Protein AF-A0A0Q7QJJ9-F1 (afdb_monomer_lite)

Radius of gyration: 17.09 Å; chains: 1; bounding box: 32×38×50 Å

Secondary structure (DSSP, 8-state):
-----TT-HHHHHHHHHHHHHHHHHHHHHHHTTT-HHHHHHHHHHSPPPPHHHHHHHHHTS----------

Structure (mmCIF, N/CA/C/O backbone):
data_AF-A0A0Q7QJJ9-F1
#
_entry.id   AF-A0A0Q7QJJ9-F1
#
loop_
_atom_site.group_PDB
_atom_site.id
_atom_site.type_symbol
_atom_site.label_atom_id
_atom_site.label_alt_id
_atom_site.label_comp_id
_atom_site.label_asym_id
_atom_site.label_entity_id
_atom_site.label_seq_id
_atom_site.pdbx_PDB_ins_code
_atom_site.Cartn_x
_atom_site.Cartn_y
_atom_site.Cartn_z
_atom_site.occupancy
_atom_site.B_iso_or_equiv
_atom_site.auth_seq_id
_atom_site.auth_comp_id
_atom_site.auth_asym_id
_atom_site.auth_atom_id
_atom_site.pdbx_PDB_model_num
ATOM 1 N N . MET A 1 1 ? 20.099 -18.182 -17.988 1.00 51.75 1 MET A N 1
ATOM 2 C CA . MET A 1 1 ? 19.492 -17.172 -17.093 1.00 51.75 1 MET A CA 1
ATOM 3 C C . MET A 1 1 ? 19.775 -15.791 -17.664 1.00 51.75 1 MET A C 1
ATOM 5 O O . MET A 1 1 ? 20.899 -15.312 -17.578 1.00 51.75 1 MET A O 1
ATOM 9 N N . THR A 1 2 ? 18.804 -15.189 -18.345 1.00 57.91 2 THR A N 1
ATOM 10 C CA . THR A 1 2 ? 18.914 -13.828 -18.885 1.00 57.91 2 THR A CA 1
ATOM 11 C C . THR A 1 2 ? 18.987 -12.843 -17.718 1.00 57.91 2 THR A C 1
ATOM 13 O O . THR A 1 2 ? 18.051 -12.731 -16.932 1.00 57.91 2 THR A O 1
ATOM 16 N N . LYS A 1 3 ? 20.132 -12.171 -17.548 1.00 62.22 3 LYS A N 1
ATOM 17 C CA . LYS A 1 3 ? 20.325 -11.167 -16.491 1.00 62.22 3 LYS A CA 1
ATOM 18 C C . LYS A 1 3 ? 19.284 -10.056 -16.676 1.00 62.22 3 LYS A C 1
ATOM 20 O O . LYS A 1 3 ? 19.283 -9.396 -17.714 1.00 62.22 3 LYS A O 1
ATOM 25 N N . CYS A 1 4 ? 18.405 -9.855 -15.693 1.00 68.12 4 CYS A N 1
ATOM 26 C CA . CYS A 1 4 ? 17.461 -8.735 -15.700 1.00 68.12 4 CYS A CA 1
ATOM 27 C C . CYS A 1 4 ? 18.269 -7.430 -15.656 1.00 68.12 4 CYS A C 1
ATOM 29 O O . CYS A 1 4 ? 18.897 -7.127 -14.640 1.00 68.12 4 CYS A O 1
ATOM 31 N N . LYS A 1 5 ? 18.307 -6.702 -16.777 1.00 70.69 5 LYS A N 1
ATOM 32 C CA . LYS A 1 5 ? 18.911 -5.363 -16.867 1.00 70.69 5 LYS A CA 1
ATOM 33 C C . LYS A 1 5 ? 18.118 -4.372 -16.007 1.00 70.69 5 LYS A C 1
ATOM 35 O O . LYS A 1 5 ? 16.973 -4.656 -15.677 1.00 70.69 5 LYS A O 1
ATOM 40 N N . ALA A 1 6 ? 18.712 -3.232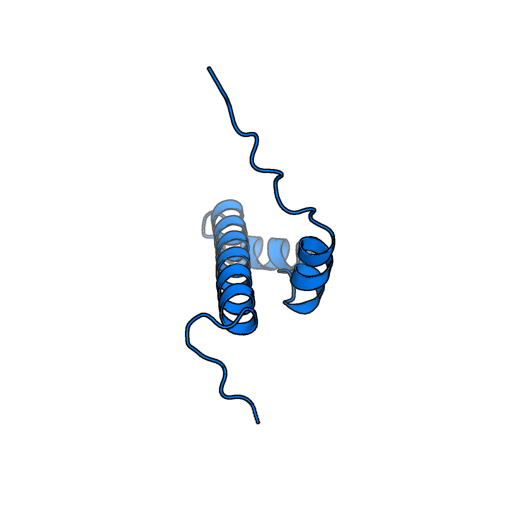 -15.652 1.00 63.22 6 ALA A N 1
ATOM 41 C CA . ALA A 1 6 ? 18.068 -2.208 -14.819 1.00 63.22 6 ALA A CA 1
ATOM 42 C C . ALA A 1 6 ? 16.668 -1.808 -15.333 1.00 63.22 6 ALA A C 1
ATOM 44 O O . ALA A 1 6 ? 15.742 -1.737 -14.531 1.00 63.22 6 ALA A O 1
ATOM 45 N N . ASP A 1 7 ? 16.497 -1.731 -16.656 1.00 67.19 7 ASP A N 1
ATOM 46 C CA . ASP A 1 7 ? 15.229 -1.373 -17.313 1.00 67.19 7 ASP A CA 1
ATOM 47 C C . ASP A 1 7 ? 14.418 -2.583 -17.806 1.00 67.19 7 ASP A C 1
ATOM 49 O O . ASP A 1 7 ? 13.569 -2.467 -18.690 1.00 67.19 7 ASP A O 1
ATOM 53 N N . CYS A 1 8 ? 14.680 -3.790 -17.289 1.00 82.75 8 CYS A N 1
ATOM 54 C CA . CYS A 1 8 ? 13.853 -4.939 -17.648 1.00 82.75 8 CYS A CA 1
ATOM 55 C C . CYS A 1 8 ? 12.399 -4.695 -17.201 1.00 82.75 8 CYS A C 1
ATOM 57 O O . CYS A 1 8 ? 12.155 -4.219 -16.092 1.00 82.75 8 CYS A O 1
ATOM 59 N N . LEU A 1 9 ? 11.427 -5.097 -18.029 1.00 81.81 9 LEU A N 1
ATOM 60 C CA . LEU A 1 9 ? 9.988 -4.952 -17.749 1.00 81.81 9 LEU A CA 1
ATOM 61 C C . LEU A 1 9 ? 9.591 -5.460 -16.353 1.00 81.81 9 LEU A C 1
ATOM 63 O O . LEU A 1 9 ? 8.706 -4.904 -15.713 1.00 81.81 9 LEU A O 1
ATOM 67 N N . HIS A 1 10 ? 10.268 -6.503 -15.869 1.00 83.12 10 HIS A N 1
ATOM 68 C CA . HIS A 1 10 ? 10.099 -7.008 -14.511 1.00 83.12 10 HIS A CA 1
ATOM 69 C C . HIS A 1 10 ? 10.391 -5.925 -13.464 1.00 83.12 10 HIS A C 1
ATOM 71 O O . HIS A 1 10 ? 9.555 -5.690 -12.601 1.00 83.12 10 HIS A O 1
ATOM 77 N N . AR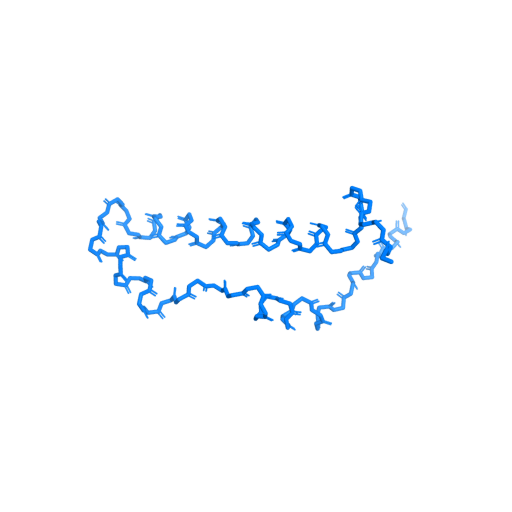G A 1 11 ? 11.553 -5.261 -13.527 1.00 84.62 11 ARG A N 1
ATOM 78 C CA . ARG A 1 11 ? 11.940 -4.226 -12.555 1.00 84.62 11 ARG A CA 1
ATOM 79 C C . ARG A 1 11 ? 11.002 -3.029 -12.600 1.00 84.62 11 ARG A C 1
ATOM 81 O O . ARG A 1 11 ? 10.620 -2.553 -11.540 1.00 84.62 11 ARG A O 1
ATOM 88 N N . ARG A 1 12 ? 10.584 -2.609 -13.800 1.00 86.94 12 ARG A N 1
ATOM 89 C CA . ARG A 1 12 ? 9.563 -1.564 -13.963 1.00 86.94 12 ARG A CA 1
ATOM 90 C C . ARG A 1 12 ? 8.272 -1.949 -13.243 1.00 86.94 12 ARG A C 1
ATOM 92 O O . ARG A 1 12 ? 7.826 -1.220 -12.377 1.00 86.94 12 ARG A O 1
ATOM 99 N N . ARG A 1 13 ? 7.751 -3.152 -13.499 1.00 89.00 13 ARG A N 1
ATOM 100 C CA . ARG A 1 13 ? 6.536 -3.652 -12.836 1.00 89.00 13 ARG A CA 1
ATOM 101 C C . ARG A 1 13 ? 6.670 -3.763 -11.319 1.00 89.00 13 ARG A C 1
ATOM 103 O O . ARG A 1 13 ? 5.719 -3.480 -10.609 1.00 89.00 13 ARG A O 1
ATOM 110 N N . VAL A 1 14 ? 7.829 -4.187 -10.820 1.00 90.19 14 VAL A N 1
ATOM 111 C CA . VAL A 1 14 ? 8.080 -4.242 -9.373 1.00 90.19 14 VAL A CA 1
ATOM 112 C C . VAL A 1 14 ? 8.080 -2.840 -8.770 1.00 90.19 14 VAL A C 1
ATOM 114 O O . VAL A 1 14 ? 7.463 -2.653 -7.728 1.00 90.19 14 VAL A O 1
ATOM 117 N N . ARG A 1 15 ? 8.719 -1.863 -9.423 1.00 91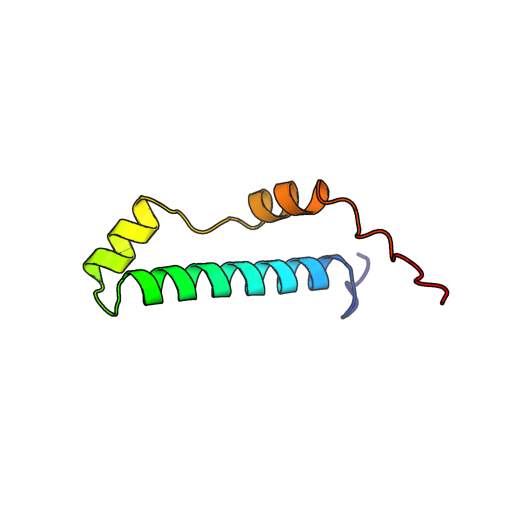.50 15 ARG A N 1
ATOM 118 C CA . ARG A 1 15 ? 8.722 -0.467 -8.971 1.00 91.50 15 ARG A CA 1
ATOM 119 C C . ARG A 1 15 ? 7.310 0.117 -8.976 1.00 91.50 15 ARG A C 1
ATOM 121 O O . ARG A 1 15 ? 6.875 0.628 -7.957 1.00 91.50 15 ARG A O 1
ATOM 128 N N . ASP A 1 16 ? 6.584 -0.031 -10.079 1.00 91.81 16 ASP A N 1
ATOM 129 C CA . ASP A 1 16 ? 5.233 0.519 -10.216 1.00 91.81 16 ASP A CA 1
ATOM 130 C C . ASP A 1 16 ? 4.266 -0.121 -9.181 1.00 91.81 16 ASP A C 1
ATOM 132 O O . ASP A 1 16 ? 3.399 0.547 -8.624 1.00 91.81 16 ASP A O 1
ATOM 136 N N . TYR A 1 17 ? 4.452 -1.404 -8.837 1.00 94.00 17 TYR A N 1
ATOM 137 C CA . TYR A 1 17 ? 3.739 -2.039 -7.720 1.00 94.00 17 TYR A CA 1
ATOM 138 C C . TYR A 1 17 ? 4.123 -1.462 -6.353 1.00 94.00 17 TYR A C 1
ATOM 140 O O . TYR A 1 17 ? 3.256 -1.278 -5.502 1.00 94.00 17 TYR A O 1
ATOM 148 N N . GLN A 1 18 ? 5.414 -1.216 -6.113 1.00 94.75 18 GLN A N 1
ATOM 149 C CA . GLN A 1 18 ? 5.872 -0.616 -4.859 1.00 94.75 18 GLN A CA 1
ATOM 150 C C . GLN A 1 18 ? 5.274 0.779 -4.669 1.00 94.75 18 GLN A C 1
ATOM 152 O O . GLN A 1 18 ? 4.834 1.095 -3.570 1.00 94.75 18 GLN A O 1
ATOM 157 N N . GLU A 1 19 ? 5.201 1.573 -5.735 1.00 95.62 19 GLU A N 1
ATOM 158 C CA . GLU A 1 19 ? 4.554 2.889 -5.727 1.00 95.62 19 GLU A CA 1
ATOM 159 C C . GLU A 1 19 ? 3.059 2.783 -5.381 1.00 95.62 19 GLU A C 1
ATOM 161 O O . GLU A 1 19 ? 2.579 3.513 -4.516 1.00 95.62 19 GLU A O 1
ATOM 166 N N . GLU A 1 20 ? 2.332 1.826 -5.969 1.00 95.12 20 GLU A N 1
ATOM 167 C CA . GLU A 1 20 ? 0.914 1.607 -5.644 1.00 95.12 20 GLU A CA 1
ATOM 168 C C . GLU A 1 20 ? 0.710 1.138 -4.194 1.00 95.12 20 GLU A C 1
ATOM 170 O O . GLU A 1 20 ? -0.217 1.582 -3.518 1.00 95.12 20 GLU A O 1
ATOM 175 N N . ARG A 1 21 ? 1.594 0.277 -3.681 1.00 94.88 21 ARG A N 1
ATOM 176 C CA . ARG A 1 21 ? 1.564 -0.146 -2.273 1.00 94.88 21 ARG A CA 1
ATOM 177 C C . ARG A 1 21 ? 1.742 1.029 -1.323 1.00 94.88 21 ARG A C 1
ATOM 179 O O . ARG A 1 21 ? 0.963 1.153 -0.386 1.00 94.88 21 ARG A O 1
ATOM 186 N N . ILE A 1 22 ? 2.735 1.877 -1.585 1.00 95.69 22 ILE A N 1
ATOM 187 C CA . ILE A 1 22 ? 3.012 3.070 -0.777 1.00 95.69 22 ILE A CA 1
ATOM 188 C C . ILE A 1 22 ? 1.796 3.995 -0.784 1.00 95.69 22 ILE A C 1
ATOM 190 O O . ILE A 1 22 ? 1.336 4.399 0.276 1.00 95.69 22 ILE A O 1
ATOM 194 N N . ARG A 1 23 ? 1.198 4.239 -1.955 1.00 95.50 23 ARG A N 1
ATOM 195 C CA . ARG A 1 23 ? -0.014 5.059 -2.071 1.00 95.50 23 ARG A CA 1
ATOM 196 C C . ARG A 1 23 ? -1.170 4.533 -1.210 1.00 95.50 23 ARG A C 1
ATOM 198 O O . ARG A 1 23 ? -1.874 5.327 -0.592 1.00 95.50 23 ARG A O 1
ATOM 205 N N . GLN A 1 24 ? -1.401 3.219 -1.190 1.00 95.50 24 GLN A N 1
ATOM 206 C CA . GLN A 1 24 ? -2.467 2.623 -0.374 1.00 95.50 24 GLN A CA 1
ATOM 207 C C . GLN A 1 24 ? -2.165 2.712 1.125 1.00 95.50 24 GLN A C 1
ATOM 209 O O . GLN A 1 24 ? -3.069 2.970 1.917 1.00 95.50 24 GLN A O 1
ATOM 214 N N . GLU A 1 25 ? -0.903 2.532 1.513 1.00 94.62 25 GLU A N 1
ATOM 215 C CA . GLU A 1 25 ? -0.459 2.697 2.898 1.00 94.62 25 GLU A CA 1
ATOM 216 C C . GLU A 1 25 ? -0.604 4.153 3.365 1.00 94.62 25 GLU A C 1
ATOM 218 O O . GLU A 1 25 ? -1.108 4.389 4.464 1.00 94.62 25 GLU A O 1
ATOM 223 N N . ASP A 1 26 ? -0.239 5.125 2.528 1.00 94.94 26 ASP A N 1
ATOM 224 C CA . ASP A 1 26 ? -0.408 6.552 2.814 1.00 94.94 26 ASP A CA 1
ATOM 225 C C . ASP A 1 26 ? -1.891 6.916 2.954 1.00 94.94 26 ASP A C 1
ATOM 227 O O . ASP A 1 26 ? -2.275 7.538 3.942 1.00 94.94 26 ASP A O 1
ATOM 231 N N . LEU A 1 27 ? -2.753 6.438 2.049 1.00 94.44 27 LEU A N 1
ATOM 232 C CA . LEU A 1 27 ? -4.201 6.657 2.132 1.00 94.44 27 LEU A CA 1
ATOM 233 C C . LEU A 1 27 ? -4.806 6.070 3.416 1.00 94.44 27 LEU A C 1
ATOM 235 O O . LEU A 1 27 ? -5.647 6.706 4.054 1.00 94.44 27 LEU A O 1
ATOM 239 N N . ALA A 1 28 ? -4.380 4.868 3.811 1.00 93.44 28 ALA A N 1
ATOM 240 C CA . ALA A 1 28 ? -4.820 4.244 5.055 1.00 93.44 28 ALA A CA 1
ATOM 241 C C . ALA A 1 28 ? -4.384 5.070 6.277 1.00 93.44 28 ALA A C 1
ATOM 243 O O . ALA A 1 28 ? -5.168 5.271 7.203 1.00 93.44 28 ALA A O 1
ATOM 244 N N . ARG A 1 29 ? -3.153 5.599 6.272 1.00 93.62 29 ARG A N 1
ATOM 245 C CA . ARG A 1 29 ? -2.641 6.475 7.342 1.00 93.62 29 ARG A CA 1
ATOM 246 C C . ARG A 1 29 ? -3.373 7.812 7.409 1.00 93.62 29 ARG A C 1
ATOM 248 O O . ARG A 1 29 ? -3.669 8.273 8.509 1.00 93.62 29 ARG A O 1
ATOM 255 N N . GLU A 1 30 ? -3.656 8.420 6.260 1.00 94.81 30 GLU A N 1
ATOM 256 C CA . GLU A 1 30 ? -4.430 9.659 6.159 1.00 94.81 30 GLU A CA 1
ATOM 257 C C . GLU A 1 30 ? -5.858 9.457 6.668 1.00 94.81 30 GLU A C 1
ATOM 259 O O . GLU A 1 30 ? -6.343 10.252 7.471 1.00 94.81 30 GLU A O 1
ATOM 264 N N . THR A 1 31 ? -6.502 8.358 6.266 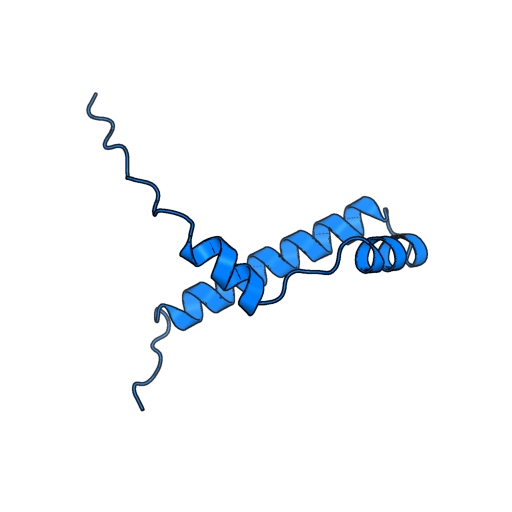1.00 93.31 31 THR A N 1
ATOM 265 C CA . THR A 1 31 ? -7.870 8.024 6.689 1.00 93.31 31 THR A CA 1
ATOM 266 C C . THR A 1 31 ? -7.944 7.787 8.192 1.00 93.31 31 THR A C 1
ATOM 268 O O . THR A 1 31 ? -8.855 8.282 8.847 1.00 93.31 31 THR A O 1
ATOM 271 N N . ALA A 1 32 ? -6.951 7.095 8.747 1.00 92.88 32 ALA A N 1
ATOM 272 C CA . ALA A 1 32 ? -6.850 6.841 10.177 1.00 92.88 32 ALA A CA 1
ATOM 273 C C . ALA A 1 32 ? -6.460 8.078 11.004 1.00 92.88 32 ALA A C 1
ATOM 275 O O . ALA A 1 32 ? -6.409 7.999 12.226 1.00 92.88 32 ALA A O 1
ATOM 276 N N . ASN A 1 33 ? -6.101 9.204 10.371 1.00 91.31 33 ASN A N 1
ATOM 277 C CA . ASN A 1 33 ? -5.745 10.466 11.029 1.00 91.31 33 ASN A CA 1
ATOM 278 C C . ASN A 1 33 ? -4.747 10.316 12.209 1.00 91.31 33 ASN A C 1
ATOM 280 O O . ASN A 1 33 ? -4.822 11.027 13.212 1.00 91.31 33 ASN A O 1
ATOM 284 N N . GLY A 1 34 ? -3.813 9.362 12.103 1.00 87.50 34 GLY A N 1
ATOM 285 C CA . GLY A 1 34 ? -2.812 9.054 13.134 1.00 87.50 34 GLY A CA 1
ATOM 286 C C . GLY A 1 34 ? -3.246 8.077 14.240 1.00 87.50 34 GLY A C 1
ATOM 287 O O . GLY A 1 34 ? -2.432 7.768 15.113 1.00 87.50 34 GLY A O 1
ATOM 288 N N . TRP A 1 35 ? -4.475 7.558 14.213 1.00 93.19 35 TRP A N 1
ATOM 289 C CA . TRP A 1 35 ? -4.977 6.569 15.169 1.00 93.19 35 TRP A CA 1
ATOM 290 C C . TRP A 1 35 ? -4.672 5.135 14.722 1.00 93.19 35 TRP A C 1
ATOM 292 O O . TRP A 1 35 ? -5.195 4.637 13.729 1.00 93.19 35 TRP A O 1
ATOM 302 N N . GLU A 1 36 ? -3.859 4.425 15.504 1.00 92.44 36 GLU A N 1
ATOM 303 C CA . GLU A 1 36 ? -3.426 3.053 15.184 1.00 92.44 36 GLU A CA 1
ATOM 304 C C . GLU A 1 36 ? -4.593 2.051 15.095 1.00 92.44 36 GLU A C 1
ATOM 306 O O . GLU A 1 36 ? -4.561 1.107 14.306 1.00 92.44 36 GLU A O 1
ATOM 311 N N . THR A 1 37 ? -5.640 2.239 15.903 1.00 94.56 37 THR A N 1
ATOM 312 C CA . THR A 1 37 ? -6.831 1.377 15.874 1.00 94.56 37 THR A CA 1
ATOM 313 C C . THR A 1 37 ? -7.597 1.522 14.568 1.00 94.56 37 THR A C 1
ATOM 315 O O . THR A 1 37 ? -7.878 0.507 13.938 1.00 94.56 37 THR A O 1
ATOM 318 N N . GLU A 1 38 ? -7.840 2.759 14.130 1.00 93.12 38 GLU A N 1
ATOM 319 C CA . GLU A 1 38 ? -8.538 3.053 12.874 1.00 93.12 38 GLU A CA 1
ATOM 320 C C . GLU A 1 38 ? -7.714 2.595 11.667 1.00 93.12 38 GLU A C 1
ATOM 322 O O . GLU A 1 38 ? -8.263 2.055 10.715 1.00 93.12 38 GLU A O 1
ATOM 327 N N . TYR A 1 39 ? -6.383 2.720 11.727 1.00 94.00 39 TYR A N 1
ATOM 328 C CA . TYR A 1 39 ? -5.494 2.213 10.679 1.00 94.00 39 TYR A CA 1
ATOM 329 C C . TYR A 1 39 ? -5.633 0.699 10.493 1.00 94.00 39 TYR A C 1
ATOM 331 O O . TYR A 1 39 ? -5.744 0.210 9.370 1.00 94.00 39 TYR A O 1
ATOM 339 N N . ARG A 1 40 ? -5.651 -0.060 11.591 1.00 94.19 40 ARG A N 1
ATOM 340 C CA . ARG A 1 40 ? -5.808 -1.517 11.533 1.00 94.19 40 ARG A CA 1
ATOM 341 C C . ARG A 1 40 ? -7.202 -1.925 11.062 1.00 94.19 40 ARG A C 1
ATOM 343 O O . ARG A 1 40 ? -7.289 -2.811 10.221 1.00 94.19 40 ARG A O 1
ATOM 350 N N . GLU A 1 41 ? -8.253 -1.287 11.572 1.00 95.19 41 GLU A N 1
ATOM 351 C CA . GLU A 1 41 ? -9.634 -1.539 11.131 1.00 95.19 41 GLU A CA 1
ATOM 352 C C . GLU A 1 41 ? -9.784 -1.251 9.631 1.00 95.19 41 GLU A C 1
ATOM 354 O O . GLU A 1 41 ? -10.283 -2.091 8.884 1.00 95.19 41 GLU A O 1
ATOM 359 N N . TYR A 1 42 ? -9.222 -0.135 9.159 1.00 93.88 42 TYR A N 1
ATOM 360 C CA . TYR A 1 42 ? -9.190 0.204 7.739 1.00 93.88 42 TYR A CA 1
ATOM 361 C C . TYR A 1 42 ? -8.485 -0.870 6.906 1.00 93.88 42 TYR A C 1
ATOM 363 O O . TYR A 1 42 ? -8.977 -1.237 5.846 1.00 93.88 42 TYR A O 1
ATOM 371 N N . LEU A 1 43 ? -7.354 -1.411 7.368 1.00 94.25 43 LEU A N 1
ATOM 372 C CA . LEU A 1 43 ? -6.639 -2.473 6.651 1.00 94.25 43 LEU A CA 1
ATOM 373 C C . LEU A 1 43 ? -7.356 -3.831 6.670 1.00 94.25 43 LEU A C 1
ATOM 375 O O . LEU A 1 43 ? -7.135 -4.641 5.767 1.00 94.25 43 LEU A O 1
ATOM 379 N N . GLU A 1 44 ? -8.181 -4.103 7.681 1.00 94.69 44 GLU A N 1
ATOM 380 C CA . GLU A 1 44 ? -9.029 -5.298 7.726 1.00 94.69 44 GLU A CA 1
ATOM 381 C C . GLU A 1 44 ? -10.183 -5.202 6.717 1.00 94.69 44 GLU A C 1
ATOM 383 O O . GLU A 1 44 ? -10.484 -6.183 6.032 1.00 94.69 44 GLU A O 1
ATOM 388 N N . GLU A 1 45 ? -10.785 -4.019 6.572 1.00 94.62 45 GLU A N 1
ATOM 389 C CA . GLU A 1 45 ? -11.850 -3.751 5.594 1.00 94.62 45 GLU A CA 1
ATOM 390 C C . GLU A 1 45 ? -11.313 -3.571 4.164 1.00 94.62 45 GLU A C 1
ATOM 392 O O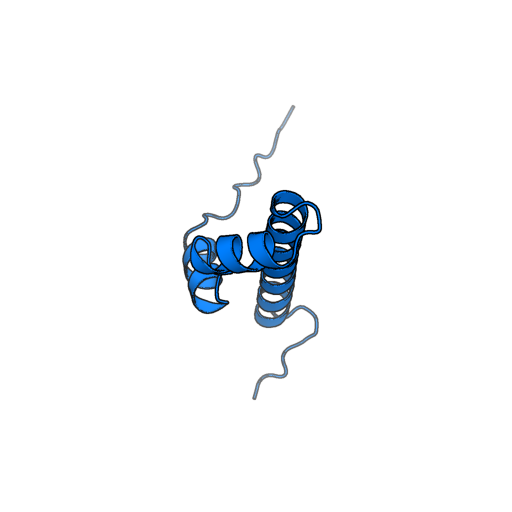 . GLU A 1 45 ? -11.934 -4.002 3.186 1.00 94.62 45 GLU A O 1
ATOM 397 N N . HIS A 1 46 ? -10.132 -2.969 4.041 1.00 93.00 46 HIS A N 1
ATOM 398 C CA . HIS A 1 46 ? -9.469 -2.617 2.791 1.00 93.00 46 HIS A CA 1
ATOM 399 C C . HIS A 1 46 ? -8.044 -3.193 2.753 1.00 93.00 46 HIS A C 1
ATOM 401 O O . HIS A 1 46 ? -7.05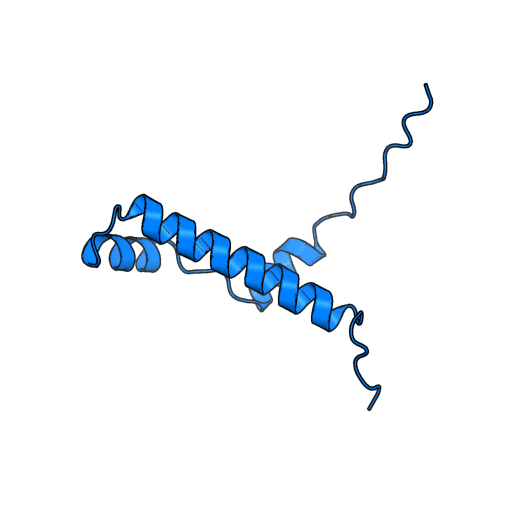9 -2.465 2.921 1.00 93.00 46 HIS A O 1
ATOM 407 N N . PRO A 1 47 ? -7.900 -4.508 2.509 1.00 93.81 47 PRO A N 1
ATOM 408 C CA . PRO A 1 47 ? -6.593 -5.140 2.453 1.00 93.81 47 PRO A CA 1
ATOM 409 C C . PRO A 1 47 ? -5.758 -4.579 1.299 1.00 93.81 47 PRO A C 1
ATOM 411 O O . PRO A 1 47 ? -6.217 -4.471 0.160 1.00 93.81 47 PRO A O 1
ATOM 414 N N . LEU A 1 48 ? -4.496 -4.267 1.597 1.00 93.62 48 LEU A N 1
ATOM 415 C CA . LEU A 1 48 ? -3.543 -3.753 0.617 1.00 93.62 48 LEU A CA 1
ATOM 416 C C . LEU A 1 48 ? -3.356 -4.740 -0.541 1.00 93.62 48 LEU A C 1
ATOM 418 O O . LEU A 1 48 ? -3.130 -5.935 -0.324 1.00 93.62 48 LEU A O 1
ATOM 422 N N . ILE A 1 49 ? -3.343 -4.220 -1.767 1.00 94.00 49 ILE A N 1
ATOM 423 C CA . ILE A 1 49 ? -3.253 -5.022 -2.987 1.00 94.00 49 ILE A CA 1
ATOM 424 C C . ILE A 1 49 ? -1.997 -5.898 -2.993 1.00 94.00 49 ILE A C 1
ATOM 426 O O . ILE A 1 49 ? -0.908 -5.466 -2.603 1.00 94.00 49 ILE A O 1
ATOM 430 N N . THR A 1 50 ? -2.115 -7.140 -3.455 1.00 94.75 50 THR A N 1
ATOM 431 C CA . THR A 1 50 ? -0.947 -8.002 -3.674 1.00 94.75 50 THR A CA 1
ATOM 432 C C . THR A 1 50 ? -0.347 -7.783 -5.062 1.00 94.75 50 THR A C 1
ATOM 434 O O . THR A 1 50 ? -1.033 -7.388 -6.006 1.00 94.75 50 THR A O 1
ATOM 437 N N . PHE A 1 51 ? 0.937 -8.114 -5.241 1.00 91.81 51 PHE A N 1
ATOM 438 C CA . PHE A 1 51 ? 1.600 -7.989 -6.548 1.00 91.81 51 PHE A CA 1
ATOM 439 C C . PHE A 1 51 ? 0.865 -8.741 -7.667 1.00 91.81 51 PHE A C 1
ATOM 441 O O . PHE A 1 51 ? 0.782 -8.268 -8.797 1.00 91.81 51 PHE A O 1
ATOM 448 N N . HIS A 1 52 ? 0.301 -9.912 -7.360 1.00 90.06 52 HIS A N 1
ATOM 449 C CA . HIS A 1 52 ? -0.446 -10.710 -8.332 1.00 90.06 52 HIS A CA 1
ATOM 450 C C . HIS A 1 52 ? -1.763 -10.048 -8.748 1.00 90.06 52 HIS A C 1
ATOM 452 O O . HIS A 1 52 ? -2.103 -10.048 -9.930 1.00 90.06 52 HIS A O 1
ATOM 458 N N . GLU A 1 53 ? -2.499 -9.473 -7.799 1.00 91.62 53 GLU A N 1
ATOM 459 C CA . GLU A 1 53 ? -3.740 -8.741 -8.079 1.00 91.62 53 GLU A CA 1
ATOM 460 C C . GLU A 1 53 ? -3.465 -7.469 -8.870 1.00 91.62 53 GLU A C 1
ATOM 462 O O . GLU A 1 53 ? -4.115 -7.228 -9.887 1.00 91.62 53 GLU A O 1
ATOM 467 N N . TRP A 1 54 ? -2.432 -6.724 -8.478 1.00 93.75 54 TRP A N 1
ATOM 468 C CA . TRP A 1 54 ? -1.962 -5.556 -9.211 1.00 93.75 54 TRP A CA 1
ATOM 469 C C . TRP A 1 54 ? -1.577 -5.912 -10.654 1.00 93.75 54 TRP A C 1
ATOM 471 O O . TRP A 1 54 ? -1.989 -5.243 -11.603 1.00 93.75 54 TRP A O 1
ATOM 481 N N . LEU A 1 55 ? -0.869 -7.029 -10.858 1.00 89.81 55 LEU A N 1
ATOM 482 C CA . LEU A 1 55 ? -0.550 -7.528 -12.197 1.00 89.81 55 LEU A CA 1
ATOM 483 C C . LEU A 1 55 ? -1.798 -7.889 -13.011 1.00 89.81 55 LEU A C 1
ATOM 485 O O . LEU A 1 55 ? -1.787 -7.716 -14.226 1.00 89.81 55 LEU A O 1
ATOM 489 N N . LYS A 1 56 ? -2.857 -8.423 -12.392 1.00 89.25 56 LYS A N 1
ATOM 490 C CA . LYS A 1 56 ? -4.115 -8.722 -13.097 1.00 89.25 56 LYS A CA 1
ATOM 491 C C . LYS A 1 56 ? -4.837 -7.449 -13.532 1.00 89.25 56 LYS A C 1
ATOM 493 O O . LYS A 1 56 ? -5.340 -7.413 -14.649 1.00 89.25 56 LYS A O 1
ATOM 498 N N . GLN A 1 57 ? -4.863 -6.427 -12.675 1.00 86.75 57 GLN A N 1
ATOM 499 C CA . GLN A 1 57 ? -5.472 -5.134 -12.993 1.00 86.75 57 GLN A CA 1
ATOM 500 C C . GLN A 1 57 ? -4.721 -4.451 -14.142 1.00 86.75 57 GLN A C 1
ATOM 502 O O . GLN A 1 57 ? -5.319 -4.107 -15.154 1.00 86.75 57 GLN A O 1
ATOM 507 N N . THR A 1 58 ? -3.394 -4.366 -14.035 1.00 82.19 58 THR A N 1
ATOM 508 C CA . THR A 1 58 ? -2.536 -3.672 -15.011 1.00 82.19 58 THR A CA 1
ATOM 509 C C . THR A 1 58 ? -2.358 -4.406 -16.337 1.00 82.19 58 THR A C 1
ATOM 511 O O . THR A 1 58 ? -2.165 -3.764 -17.363 1.00 82.19 58 THR A O 1
ATOM 514 N N . LYS A 1 59 ? -2.443 -5.744 -16.370 1.00 69.00 59 LYS A N 1
ATOM 515 C CA . LYS A 1 59 ? -2.411 -6.506 -17.634 1.00 69.00 59 LYS A CA 1
ATOM 516 C C . LYS A 1 59 ? -3.652 -6.297 -18.503 1.00 69.00 59 LYS A C 1
ATOM 518 O O . LYS A 1 59 ? -3.572 -6.556 -19.699 1.00 69.00 59 LYS A O 1
ATOM 523 N N . ASN A 1 60 ? -4.764 -5.871 -17.908 1.00 57.06 60 ASN A N 1
ATOM 524 C CA . ASN A 1 60 ? -6.005 -5.573 -18.619 1.00 57.06 60 ASN A CA 1
ATOM 525 C C . ASN A 1 60 ? -6.180 -4.078 -18.910 1.00 57.06 60 ASN A C 1
ATOM 527 O O . ASN A 1 60 ? -7.175 -3.706 -19.528 1.00 57.06 60 ASN A O 1
ATOM 531 N N . THR A 1 61 ? -5.241 -3.226 -18.493 1.00 53.19 61 THR A N 1
ATOM 532 C CA . THR A 1 61 ? -5.239 -1.814 -18.869 1.00 53.19 61 THR A CA 1
ATOM 533 C C . THR A 1 61 ? -4.685 -1.711 -20.292 1.00 53.19 61 THR A C 1
ATOM 535 O O . THR A 1 61 ? -3.501 -1.999 -20.484 1.00 53.19 61 THR A O 1
ATOM 538 N N . PRO A 1 62 ? -5.496 -1.361 -21.311 1.00 48.19 62 PRO A N 1
ATOM 539 C CA . PRO A 1 62 ? -4.949 -1.047 -22.625 1.00 48.19 62 PRO A CA 1
ATOM 540 C C . PRO A 1 62 ? -3.941 0.095 -22.462 1.00 48.19 62 PRO A C 1
ATOM 542 O O . PRO A 1 62 ? -4.201 1.038 -21.710 1.00 48.19 62 PRO A O 1
ATOM 545 N N . GLU A 1 63 ? -2.779 -0.008 -23.114 1.00 57.12 63 GLU A N 1
ATOM 546 C CA . GLU A 1 63 ? -1.835 1.110 -23.156 1.00 57.12 63 GLU A CA 1
ATOM 547 C C . GLU A 1 63 ? -2.587 2.362 -23.635 1.00 57.12 63 GLU A C 1
ATOM 549 O O . GLU A 1 63 ? -3.410 2.250 -24.554 1.00 57.12 63 GLU A O 1
ATOM 554 N N . PRO A 1 64 ? -2.377 3.532 -23.003 1.00 48.47 64 PRO A N 1
ATOM 555 C CA . PRO A 1 64 ? -2.967 4.761 -23.496 1.00 48.47 64 PRO A CA 1
ATOM 556 C C . PRO A 1 64 ? -2.491 4.934 -24.936 1.00 48.47 64 PRO A C 1
ATOM 558 O O . PRO A 1 64 ? -1.294 5.044 -25.191 1.00 48.47 64 PRO A O 1
ATOM 561 N N . VAL A 1 65 ? -3.434 4.886 -25.877 1.00 49.91 65 VAL A N 1
ATOM 562 C CA . VAL A 1 65 ? -3.185 5.278 -27.260 1.00 49.91 65 VAL A CA 1
ATOM 563 C C . VAL A 1 65 ? -2.730 6.725 -27.169 1.00 49.91 65 VAL A C 1
ATOM 565 O O . VAL A 1 65 ? -3.523 7.577 -26.768 1.00 49.91 65 VAL A O 1
ATOM 568 N N . GLU A 1 66 ? -1.450 6.981 -27.438 1.00 52.16 66 GLU A N 1
ATOM 569 C CA . GLU A 1 66 ? -0.931 8.336 -27.580 1.00 52.16 66 GLU A CA 1
ATOM 570 C C . GLU A 1 66 ? -1.813 9.029 -28.619 1.00 52.16 66 GLU A C 1
ATOM 572 O O . GLU A 1 66 ? -1.781 8.709 -29.808 1.00 52.16 66 GLU A O 1
ATOM 577 N N . GLN A 1 67 ? -2.698 9.906 -28.150 1.00 47.34 67 GLN A N 1
ATOM 578 C CA . GLN A 1 67 ? -3.435 10.789 -29.029 1.00 47.34 67 GLN A CA 1
ATOM 579 C C . GLN A 1 67 ? -2.420 11.822 -29.492 1.00 47.34 67 GLN A C 1
ATOM 581 O O . GLN A 1 67 ? -2.102 12.771 -28.782 1.00 47.34 67 GLN A O 1
ATOM 586 N N . GLU A 1 68 ? -1.854 11.556 -30.664 1.00 49.97 68 GLU A N 1
ATOM 587 C CA . GLU A 1 68 ? -1.114 12.508 -31.474 1.00 49.97 68 GLU A CA 1
ATOM 588 C C . GLU A 1 68 ? -2.072 13.682 -31.769 1.00 49.97 68 GLU A C 1
ATOM 590 O O . GLU A 1 68 ? -2.848 13.657 -32.725 1.00 49.97 68 GLU A O 1
ATOM 595 N N . GLU A 1 69 ? -2.109 14.681 -30.881 1.00 48.94 69 GLU A N 1
ATOM 596 C CA . GLU A 1 69 ? -2.743 15.970 -31.156 1.00 48.94 69 GLU A CA 1
ATOM 597 C C . GLU A 1 69 ? -1.895 16.680 -32.215 1.00 48.94 69 GLU A C 1
ATOM 599 O O . GLU A 1 69 ? -0.927 17.381 -31.929 1.00 48.94 69 GLU A O 1
ATOM 604 N N . ALA A 1 70 ? -2.259 16.450 -33.475 1.00 49.44 70 ALA A N 1
ATOM 605 C CA . ALA A 1 70 ? -1.945 17.347 -34.568 1.00 49.44 70 ALA A CA 1
ATOM 606 C C . ALA A 1 70 ? -2.885 18.560 -34.481 1.00 49.44 70 ALA A C 1
ATOM 608 O O . ALA A 1 70 ? -4.069 18.449 -34.811 1.00 49.44 70 ALA A O 1
ATOM 609 N N . ALA A 1 71 ? -2.355 19.707 -34.053 1.00 49.44 71 ALA A N 1
ATOM 610 C CA . ALA A 1 71 ? -2.931 21.030 -34.294 1.00 49.44 71 ALA A CA 1
ATOM 611 C C . ALA A 1 71 ? -1.827 22.094 -34.355 1.00 49.44 71 ALA A C 1
ATOM 613 O O . ALA A 1 71 ? -1.026 22.174 -33.397 1.00 49.44 71 ALA A O 1
#

Foldseek 3Di:
DPPQDCPRPVNVLVVVLVVQQVVVLVVLCVQCVNPPVSSVVCCVVPPGDDSVRVCVVVVPDDDPPPPPPDD

Sequence (71 aa):
MTKCKADCLHRRRVRDYQEERIRQEDLARETANGWETEYREYLEEHPLITFHEWLKQTKNTPEPVEQEEAA

pLDDT: mean 81.88, std 16.98, range [47.34, 95.69]